Protein AF-A0A6A2YGX9-F1 (afdb_monomer_lite)

Structure (mmCIF, N/CA/C/O backbone):
data_AF-A0A6A2YGX9-F1
#
_entry.id   AF-A0A6A2YGX9-F1
#
loop_
_atom_site.group_PDB
_atom_site.id
_atom_site.type_symbol
_atom_site.label_atom_id
_atom_site.label_alt_id
_atom_site.label_comp_id
_atom_site.label_asym_id
_atom_site.label_entity_id
_atom_site.label_seq_id
_atom_site.pdbx_PDB_ins_code
_atom_site.Cartn_x
_atom_site.Cartn_y
_atom_site.Cartn_z
_atom_site.occupancy
_atom_site.B_iso_or_equiv
_atom_site.auth_seq_id
_atom_site.auth_comp_id
_atom_site.auth_asym_id
_atom_site.auth_atom_id
_atom_site.pdbx_PDB_model_num
ATOM 1 N N . MET A 1 1 ? -24.927 47.080 25.930 1.00 48.44 1 MET A N 1
ATOM 2 C CA . MET A 1 1 ? -24.438 45.726 25.596 1.00 48.44 1 MET A CA 1
ATOM 3 C C . MET A 1 1 ? -24.557 45.577 24.088 1.00 48.44 1 MET A C 1
ATOM 5 O O . MET A 1 1 ? -25.679 45.582 23.602 1.00 48.44 1 MET A O 1
ATOM 9 N N . GLN A 1 2 ? -23.454 45.588 23.332 1.00 58.25 2 GLN A N 1
ATOM 10 C CA . GLN A 1 2 ? -23.536 45.339 21.888 1.00 58.25 2 GLN A CA 1
ATOM 11 C C . GLN A 1 2 ? -23.831 43.855 21.646 1.00 58.25 2 GLN A C 1
ATOM 13 O O . GLN A 1 2 ? -23.128 42.990 22.164 1.00 58.25 2 GLN A O 1
ATOM 18 N N . SER A 1 3 ? -24.860 43.557 20.857 1.00 72.44 3 SER A N 1
ATOM 19 C CA . SER A 1 3 ? -25.115 42.209 20.354 1.00 72.44 3 SER A CA 1
ATOM 20 C C . SER A 1 3 ? -24.127 41.910 19.225 1.00 72.44 3 SER A C 1
ATOM 22 O O . SER A 1 3 ? -24.384 42.226 18.064 1.00 72.44 3 SER A O 1
ATOM 24 N N . GLN A 1 4 ? -22.962 41.360 19.564 1.00 78.25 4 GLN A N 1
ATOM 25 C CA . GLN A 1 4 ? -22.017 40.859 18.569 1.00 78.25 4 GLN A CA 1
ATOM 26 C C . GLN A 1 4 ? -22.405 39.429 18.175 1.00 78.25 4 GLN A C 1
ATOM 28 O O . GLN A 1 4 ? -22.707 38.611 19.043 1.00 78.25 4 GLN A O 1
ATOM 33 N N . CYS A 1 5 ? -22.394 39.123 16.873 1.00 76.19 5 CYS A N 1
ATOM 34 C CA . CYS A 1 5 ? -22.608 37.760 16.387 1.00 76.19 5 CYS A CA 1
ATOM 35 C C . CYS A 1 5 ? -21.464 36.851 16.875 1.00 76.19 5 CYS A C 1
ATOM 37 O O . CYS A 1 5 ? -20.299 37.156 16.576 1.00 76.19 5 CYS A O 1
ATOM 39 N N . PRO A 1 6 ? -21.760 35.750 17.594 1.00 83.06 6 PRO A N 1
ATOM 40 C CA . PRO A 1 6 ? -20.749 34.779 17.996 1.00 83.06 6 PRO A CA 1
ATOM 41 C C . PRO A 1 6 ? -19.993 34.222 16.786 1.00 83.06 6 PRO A C 1
ATOM 43 O O . PRO A 1 6 ? -20.529 34.175 15.675 1.00 83.06 6 PRO A O 1
ATOM 46 N N . LYS A 1 7 ? -18.739 33.813 16.999 1.00 82.69 7 LYS A N 1
ATOM 47 C CA . LYS A 1 7 ? -17.838 33.362 15.924 1.00 82.69 7 LYS A CA 1
ATOM 48 C C . LYS A 1 7 ? -18.347 32.091 15.249 1.00 82.69 7 LYS A C 1
ATOM 50 O O . LYS A 1 7 ? -18.161 31.923 14.053 1.00 82.69 7 LYS A O 1
ATOM 55 N N . GLU A 1 8 ? -19.029 31.239 16.004 1.00 84.44 8 GLU A N 1
ATOM 56 C CA . GLU A 1 8 ? -19.628 29.984 15.551 1.00 84.44 8 GLU A CA 1
ATOM 57 C C . GLU A 1 8 ? -20.734 30.205 14.509 1.00 84.44 8 GLU A C 1
ATOM 59 O O . GLU A 1 8 ? -20.992 29.326 13.692 1.00 84.44 8 GLU A O 1
ATOM 64 N N . PHE A 1 9 ? -21.365 31.385 14.520 1.00 79.88 9 PHE A N 1
ATOM 65 C CA . PHE A 1 9 ? -22.423 31.770 13.586 1.00 79.88 9 PHE A CA 1
ATOM 66 C C . PHE A 1 9 ? -21.940 32.728 12.495 1.00 79.88 9 PHE A C 1
ATOM 68 O O . PHE A 1 9 ? -22.761 33.206 11.719 1.00 79.88 9 PHE A O 1
ATOM 75 N N . GLN A 1 10 ? -20.641 33.041 12.421 1.00 82.44 10 GLN A N 1
ATOM 76 C CA . GLN A 1 10 ? -20.122 33.889 11.350 1.00 82.44 10 GLN A CA 1
ATOM 77 C C . GLN A 1 10 ? -20.088 33.088 10.039 1.00 82.44 10 GLN A C 1
ATOM 79 O O . GLN A 1 10 ? -19.335 32.117 9.940 1.00 82.44 10 GLN A O 1
ATOM 84 N N . PRO A 1 11 ? -20.893 33.459 9.025 1.00 78.75 11 PRO A N 1
ATOM 85 C CA . PRO A 1 11 ? -20.828 32.812 7.724 1.00 78.75 11 PRO A CA 1
ATOM 86 C C . PRO A 1 11 ? -19.488 33.123 7.047 1.00 78.75 11 PRO A C 1
ATOM 88 O O . PRO A 1 11 ? -18.907 34.189 7.251 1.00 78.75 11 PRO A O 1
ATOM 91 N N . ALA A 1 12 ? -19.016 32.207 6.197 1.00 82.00 12 ALA A N 1
ATOM 92 C CA . ALA A 1 12 ? -17.793 32.415 5.418 1.00 82.00 12 ALA A CA 1
ATOM 93 C C . ALA A 1 12 ? -17.887 33.646 4.492 1.00 82.00 12 ALA A C 1
ATOM 95 O O . ALA A 1 12 ? -16.881 34.306 4.243 1.00 82.00 12 ALA A O 1
ATOM 96 N N . ASP A 1 13 ? -19.096 33.969 4.015 1.00 82.94 13 ASP A N 1
ATOM 97 C CA . ASP A 1 13 ? -19.396 35.206 3.291 1.00 82.94 13 ASP A CA 1
ATOM 98 C C . ASP A 1 13 ? -20.140 36.201 4.209 1.00 82.94 13 ASP A C 1
ATOM 100 O O . ASP A 1 13 ? -21.278 35.918 4.606 1.00 82.94 13 ASP A O 1
ATOM 104 N N . PRO A 1 14 ? -19.562 37.385 4.504 1.00 78.31 14 PRO A N 1
ATOM 105 C CA . PRO A 1 14 ? -20.149 38.387 5.397 1.00 78.31 14 PRO A CA 1
ATOM 106 C C . PRO A 1 14 ? -21.455 39.014 4.884 1.00 78.31 14 PRO A C 1
ATOM 108 O O . PRO A 1 14 ? -22.125 39.719 5.637 1.00 78.31 14 PRO A O 1
ATOM 111 N N . ARG A 1 15 ? -21.833 38.798 3.616 1.00 79.88 15 ARG A N 1
ATOM 112 C CA . ARG A 1 15 ? -23.111 39.279 3.056 1.00 79.88 15 ARG A CA 1
ATOM 113 C C . ARG A 1 15 ? -24.287 38.346 3.335 1.00 79.88 15 ARG A C 1
ATOM 115 O O . ARG A 1 15 ? -25.436 38.725 3.098 1.00 79.88 15 ARG A O 1
ATOM 122 N N . THR A 1 16 ? -24.018 37.144 3.832 1.00 82.56 16 THR A N 1
ATOM 123 C CA . THR A 1 16 ? -25.052 36.152 4.126 1.00 82.56 16 THR A CA 1
ATOM 124 C C . THR A 1 16 ? -25.791 36.537 5.405 1.00 82.56 16 THR A C 1
ATOM 126 O O . THR A 1 16 ? -25.178 36.727 6.454 1.00 82.56 16 THR A O 1
ATOM 129 N N . LYS A 1 17 ? -27.121 36.650 5.333 1.00 81.75 17 LYS A N 1
ATOM 130 C CA . LYS A 1 17 ? -27.955 36.898 6.516 1.00 81.75 17 LYS A CA 1
ATOM 131 C C . LYS A 1 17 ? -28.116 35.602 7.311 1.00 81.75 17 LYS A C 1
ATOM 133 O O . LYS A 1 17 ? -28.489 34.582 6.740 1.00 81.75 17 LYS A O 1
ATOM 138 N N . VAL A 1 18 ? -27.865 35.662 8.617 1.00 84.19 18 VAL A N 1
ATOM 139 C CA . VAL A 1 18 ? -28.093 34.551 9.551 1.00 84.19 18 VAL A CA 1
ATOM 140 C C . VAL A 1 18 ? -29.388 34.817 10.307 1.00 84.19 18 VAL A C 1
ATOM 142 O O . VAL A 1 18 ? -29.517 35.839 10.979 1.00 84.19 18 VAL A O 1
ATOM 145 N N . GLU A 1 19 ? -30.351 33.912 10.180 1.00 85.00 19 GLU A N 1
ATOM 146 C CA . GLU A 1 19 ? -31.614 33.958 10.915 1.00 85.00 19 GLU A CA 1
ATOM 147 C C . GLU A 1 19 ? -31.533 33.027 12.129 1.00 85.00 19 GLU A C 1
ATOM 149 O O . GLU A 1 19 ? -31.101 31.881 12.011 1.00 85.00 19 GLU A O 1
ATOM 154 N N . LEU A 1 20 ? -31.919 33.527 13.305 1.00 83.12 20 LEU A N 1
ATOM 155 C CA . LEU A 1 20 ? -31.858 32.784 14.562 1.00 83.12 20 LEU A CA 1
ATOM 156 C C . LEU A 1 20 ? -33.263 32.623 15.133 1.00 83.12 20 LEU A C 1
ATOM 158 O O . LEU A 1 20 ? -33.948 33.609 15.401 1.00 83.12 20 LEU A O 1
ATOM 162 N N . HIS A 1 21 ? -33.673 31.382 15.374 1.00 86.94 21 HIS A N 1
ATOM 163 C CA . HIS A 1 21 ? -34.919 31.071 16.071 1.00 86.94 21 HIS A CA 1
ATOM 164 C C . HIS A 1 21 ? -34.582 30.612 17.486 1.00 86.94 21 HIS A C 1
ATOM 166 O O . HIS A 1 21 ? -34.031 29.532 17.692 1.00 86.94 21 HIS A O 1
ATOM 172 N N . LEU A 1 22 ? -34.878 31.460 18.470 1.00 84.75 22 LEU A N 1
ATOM 173 C CA . LEU A 1 22 ? -34.640 31.159 19.879 1.00 84.75 22 LEU A CA 1
ATOM 174 C C . LEU A 1 22 ? -35.880 30.486 20.461 1.00 84.75 22 LEU A C 1
ATOM 176 O O . LEU A 1 22 ? -36.962 31.067 20.486 1.00 84.75 22 LEU A O 1
ATOM 180 N N . LEU A 1 23 ? -35.705 29.266 20.953 1.00 88.81 23 LEU A N 1
ATOM 181 C CA . LEU A 1 23 ? -36.755 28.497 21.609 1.00 88.81 23 LEU A CA 1
ATOM 182 C C . LEU A 1 23 ? -36.345 28.272 23.062 1.00 88.81 23 LEU A C 1
ATOM 184 O O . LEU A 1 23 ? -35.252 27.774 23.333 1.00 88.81 23 LEU A O 1
ATOM 188 N N . ARG A 1 24 ? -37.218 28.638 24.004 1.00 86.69 24 ARG A N 1
ATOM 189 C CA . ARG A 1 24 ? -37.030 28.306 25.419 1.00 86.69 24 ARG A CA 1
ATOM 190 C C . ARG A 1 24 ? -37.388 26.834 25.624 1.00 86.69 24 ARG A C 1
ATOM 192 O O . ARG A 1 24 ? -38.443 26.397 25.176 1.00 86.69 24 ARG A O 1
ATOM 199 N N . ARG A 1 25 ? -36.521 26.090 26.308 1.00 86.12 25 ARG A N 1
ATOM 200 C CA . ARG A 1 25 ? -36.811 24.747 26.821 1.00 86.12 25 ARG A CA 1
ATOM 201 C C . ARG A 1 25 ? -36.741 24.788 28.343 1.00 86.12 25 ARG A C 1
ATOM 203 O O . ARG A 1 25 ? -35.804 25.376 28.875 1.00 86.12 25 ARG A O 1
ATOM 210 N N . ASP A 1 26 ? -37.714 24.166 29.003 1.00 88.25 26 ASP A N 1
ATOM 211 C CA . ASP A 1 26 ? -37.797 24.084 30.472 1.00 88.25 26 ASP A CA 1
ATOM 212 C C . ASP A 1 26 ? -37.149 22.799 31.032 1.00 88.25 26 ASP A C 1
ATOM 214 O O . ASP A 1 26 ? -37.164 22.543 32.233 1.00 88.25 26 ASP A O 1
ATOM 218 N N . GLU A 1 27 ? -36.566 21.977 30.159 1.00 88.94 27 GLU A N 1
ATOM 219 C CA . GLU A 1 27 ? -35.842 20.756 30.512 1.00 88.94 27 GLU A CA 1
ATOM 220 C C . GLU A 1 27 ? -34.393 21.064 30.917 1.00 88.94 27 GLU A C 1
ATOM 222 O O . GLU A 1 27 ? -33.760 21.984 30.392 1.00 88.94 27 GLU A O 1
ATOM 227 N N . ASN A 1 28 ? -33.829 20.245 31.810 1.00 87.00 28 ASN A N 1
ATOM 228 C CA . ASN A 1 28 ? -32.409 20.330 32.143 1.00 87.00 28 ASN A CA 1
ATOM 229 C C . ASN A 1 28 ? -31.556 19.988 30.9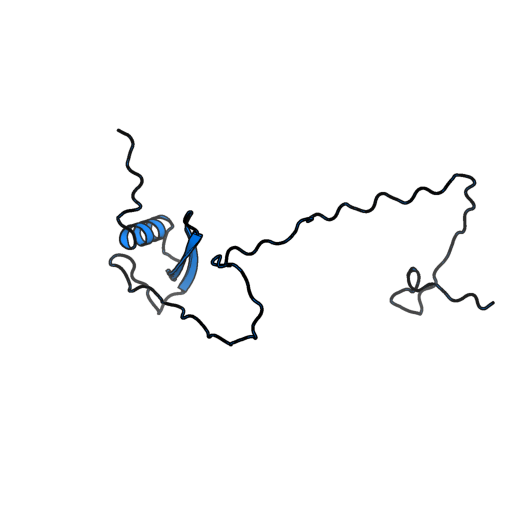13 1.00 87.00 28 ASN A C 1
ATOM 231 O O . ASN A 1 28 ? -31.720 18.932 30.303 1.00 87.00 28 ASN A O 1
ATOM 235 N N . TYR A 1 29 ? -30.629 20.878 30.557 1.00 84.25 29 TYR A N 1
ATOM 236 C CA . TYR A 1 29 ? -29.702 20.648 29.454 1.00 84.25 29 TYR A CA 1
ATOM 237 C C . TYR A 1 29 ? -28.711 19.529 29.804 1.00 84.25 29 TYR A C 1
ATOM 239 O O . TYR A 1 29 ? -27.975 19.631 30.786 1.00 84.25 29 TYR A O 1
ATOM 247 N N . PHE A 1 30 ? -28.654 18.493 28.967 1.00 84.31 30 PHE A N 1
ATOM 248 C CA . PHE A 1 30 ? -27.633 17.449 29.026 1.00 84.31 30 PHE A CA 1
ATOM 249 C C . PHE A 1 30 ? -26.662 17.633 27.860 1.00 84.31 30 PHE A C 1
ATOM 251 O O . PHE A 1 30 ? -27.081 17.694 26.704 1.00 84.31 30 PHE A O 1
ATOM 258 N N . GLU A 1 31 ? -25.364 17.736 28.161 1.00 84.00 31 GLU A N 1
ATOM 259 C CA . GLU A 1 31 ? -24.337 17.874 27.129 1.00 84.00 31 GLU A CA 1
ATOM 260 C C . GLU A 1 31 ? -24.366 16.639 26.206 1.00 84.00 31 GLU A C 1
ATOM 262 O O . GLU A 1 31 ? -24.325 15.508 26.706 1.00 84.00 31 GLU A O 1
ATOM 267 N N . PRO A 1 32 ? -24.448 16.819 24.873 1.00 83.75 32 PRO A N 1
ATOM 268 C CA . PRO A 1 32 ? -24.348 15.708 23.938 1.00 83.75 32 PRO A CA 1
ATOM 269 C C . PRO A 1 32 ? -23.071 14.905 24.193 1.00 83.75 32 PRO A C 1
ATOM 271 O O . PRO A 1 32 ? -22.007 15.480 24.435 1.00 83.75 32 PRO A O 1
ATOM 274 N N . ASN A 1 33 ? -23.162 13.574 24.124 1.00 81.00 33 ASN A N 1
ATOM 275 C CA . ASN A 1 33 ? -22.002 12.709 24.324 1.00 81.00 33 ASN A CA 1
ATOM 276 C C . ASN A 1 33 ? -20.938 13.044 23.266 1.00 81.00 33 ASN A C 1
ATOM 278 O O . ASN A 1 33 ? -21.163 12.855 22.067 1.00 81.00 33 ASN A O 1
ATOM 282 N N . LYS A 1 34 ? -19.802 13.599 23.704 1.00 81.00 34 LYS A N 1
ATOM 283 C CA . LYS A 1 34 ? -18.681 13.914 22.815 1.00 81.00 34 LYS A CA 1
ATOM 284 C C . LYS A 1 34 ? -18.210 12.611 22.170 1.00 81.00 34 LYS A C 1
ATOM 286 O O . LYS A 1 34 ? -18.022 11.638 22.900 1.00 81.00 34 LYS A O 1
ATOM 291 N N . PRO A 1 35 ? -17.988 12.572 20.843 1.00 80.94 35 PRO A N 1
ATOM 292 C CA . PRO A 1 35 ? -17.468 11.370 20.211 1.00 80.94 35 PRO A CA 1
ATOM 293 C C . PRO A 1 35 ? -16.185 10.957 20.933 1.00 80.94 35 PRO A C 1
ATOM 295 O O . PRO A 1 35 ? -15.276 11.771 21.117 1.00 80.94 35 PRO A O 1
ATOM 298 N N . GLN A 1 36 ? -16.141 9.706 21.395 1.00 76.62 36 GLN A N 1
ATOM 299 C CA . GLN A 1 36 ? -14.942 9.158 22.016 1.00 76.62 36 GLN A CA 1
ATOM 300 C C . GLN A 1 36 ? -13.790 9.298 21.015 1.00 76.62 36 GLN A C 1
ATOM 302 O O . GLN A 1 36 ? -13.961 8.971 19.839 1.00 76.62 36 GLN A O 1
ATOM 307 N N . SER A 1 37 ? -12.628 9.801 21.452 1.00 78.81 37 SER A N 1
ATOM 308 C CA . SER A 1 37 ? -11.456 9.844 20.570 1.00 78.81 37 SER A CA 1
ATOM 309 C C . SER A 1 37 ? -11.203 8.436 20.031 1.00 78.81 37 SER A C 1
ATOM 311 O O . SER A 1 37 ? -11.134 7.472 20.793 1.00 78.81 37 SER A O 1
ATOM 313 N N . ALA A 1 38 ? -11.070 8.300 18.712 1.00 80.56 38 ALA A N 1
ATOM 314 C CA . ALA A 1 38 ? -10.822 6.999 18.091 1.00 80.56 38 ALA A CA 1
ATOM 315 C C . ALA A 1 38 ? -9.511 6.366 18.590 1.00 80.56 38 ALA A C 1
ATOM 317 O O . ALA A 1 38 ? -9.359 5.147 18.587 1.00 80.56 38 ALA A O 1
ATOM 318 N N . PHE A 1 39 ? -8.578 7.197 19.062 1.00 77.38 39 PHE A N 1
ATOM 319 C CA . PHE A 1 39 ? -7.299 6.766 19.597 1.00 77.38 39 PHE A CA 1
ATOM 320 C C . PHE A 1 39 ? -7.073 7.413 20.963 1.00 77.38 39 PHE A C 1
ATOM 322 O O . PHE A 1 39 ? -6.985 8.636 21.089 1.00 77.38 39 PHE A O 1
ATOM 329 N N . HIS A 1 40 ? -6.974 6.567 21.984 1.00 79.88 40 HIS A N 1
ATOM 330 C CA . HIS A 1 40 ? -6.501 6.921 23.314 1.00 79.88 40 HIS A CA 1
ATOM 331 C C . HIS A 1 40 ? -5.375 5.953 23.669 1.00 79.88 40 HIS A C 1
ATOM 333 O O . HIS A 1 40 ? -5.481 4.752 23.429 1.00 79.88 40 HIS A O 1
ATOM 339 N N . GLY A 1 41 ? -4.291 6.467 24.231 1.00 83.31 41 GLY A N 1
ATOM 340 C CA . GLY A 1 41 ? -3.151 5.653 24.620 1.00 83.31 41 GLY A CA 1
ATOM 341 C C . GLY A 1 41 ? -1.878 6.477 24.673 1.00 83.31 41 GLY A C 1
ATOM 342 O O . GLY A 1 41 ? -1.749 7.504 24.010 1.00 83.31 41 GLY A O 1
ATOM 343 N N . ILE A 1 42 ? -0.928 6.021 25.479 1.00 80.94 42 ILE A N 1
ATOM 344 C CA . ILE A 1 42 ? 0.414 6.592 25.514 1.00 80.94 42 ILE A CA 1
ATOM 345 C C . ILE A 1 42 ? 1.206 5.910 24.398 1.00 80.94 42 ILE A C 1
ATOM 347 O O . ILE A 1 42 ? 1.363 4.688 24.410 1.00 80.94 42 ILE A O 1
ATOM 351 N N . GLY A 1 43 ? 1.691 6.683 23.425 1.00 79.56 43 GLY A N 1
ATOM 352 C CA . GLY A 1 43 ? 2.567 6.162 22.378 1.00 79.56 43 GLY A CA 1
ATOM 353 C C . GLY A 1 43 ? 3.846 5.590 22.993 1.00 79.56 43 GLY A C 1
ATOM 354 O O . GLY A 1 43 ? 4.587 6.303 23.664 1.00 79.56 43 GLY A O 1
ATOM 355 N N . ARG A 1 44 ? 4.106 4.296 22.786 1.00 80.50 44 ARG A N 1
ATOM 356 C CA . ARG A 1 44 ? 5.365 3.642 23.165 1.00 80.50 44 ARG A CA 1
ATOM 357 C C . ARG A 1 44 ? 6.164 3.389 21.895 1.00 80.50 44 ARG A C 1
ATOM 359 O O . ARG A 1 44 ? 5.753 2.592 21.057 1.00 80.50 44 ARG A O 1
ATOM 366 N N . THR A 1 45 ? 7.294 4.066 21.744 1.00 79.19 45 THR A N 1
ATOM 367 C CA . THR A 1 45 ? 8.180 3.864 20.594 1.00 79.19 45 THR A CA 1
ATOM 368 C C . THR A 1 45 ? 9.031 2.614 20.816 1.00 79.19 45 THR A C 1
ATOM 370 O O . THR A 1 45 ? 9.743 2.511 21.815 1.00 79.19 45 THR A O 1
ATOM 373 N N . LEU A 1 46 ? 8.989 1.662 19.884 1.00 69.38 46 LEU A N 1
ATOM 374 C CA . LEU A 1 46 ? 9.898 0.514 19.860 1.00 69.38 46 LEU A CA 1
ATOM 375 C C . LEU A 1 46 ? 11.253 0.977 19.308 1.00 69.38 46 LEU A C 1
ATOM 377 O O . LEU A 1 46 ? 11.486 0.967 18.105 1.00 69.38 46 LEU A O 1
ATOM 381 N N . GLY A 1 47 ? 12.111 1.471 20.198 1.00 63.44 47 GLY A N 1
ATOM 382 C CA . GLY A 1 47 ? 13.451 1.953 19.842 1.00 63.44 47 GLY A CA 1
ATOM 383 C C . GLY A 1 47 ? 14.323 2.408 21.015 1.00 63.44 47 GLY A C 1
ATOM 384 O O . GLY A 1 47 ? 15.448 2.843 20.795 1.00 63.44 47 GLY A O 1
ATOM 385 N N . SER A 1 48 ? 13.846 2.316 22.261 1.00 57.12 48 SER A N 1
ATOM 386 C CA . SER A 1 48 ? 14.686 2.578 23.431 1.00 57.12 48 SER A CA 1
ATOM 387 C C . SER A 1 48 ? 15.370 1.281 23.850 1.00 57.12 48 SER A C 1
ATOM 389 O O . SER A 1 48 ? 14.770 0.417 24.487 1.00 57.12 48 SER A O 1
ATOM 391 N N . ASN A 1 49 ? 16.631 1.138 23.445 1.00 57.53 49 ASN A N 1
ATOM 392 C CA . ASN A 1 49 ? 17.540 0.185 24.060 1.00 57.53 49 ASN A CA 1
ATOM 393 C C . ASN A 1 49 ? 17.671 0.588 25.539 1.00 57.53 49 ASN A C 1
ATOM 395 O O . ASN A 1 49 ? 18.107 1.694 25.855 1.00 57.53 49 ASN A O 1
ATOM 399 N N . ASN A 1 50 ? 17.174 -0.261 26.430 1.00 61.69 50 ASN A N 1
ATOM 400 C CA . ASN A 1 50 ? 16.979 0.053 27.836 1.00 61.69 50 ASN A CA 1
ATOM 401 C C . ASN A 1 50 ? 18.331 0.114 28.567 1.00 61.69 50 ASN A C 1
ATOM 403 O O . ASN A 1 50 ? 18.959 -0.920 28.781 1.00 61.69 50 ASN A O 1
ATOM 407 N N . SER A 1 51 ? 18.753 1.293 29.018 1.00 47.38 51 SER A N 1
ATOM 408 C CA . SER A 1 51 ? 19.701 1.401 30.129 1.00 47.38 51 SER A CA 1
ATOM 409 C C . SER A 1 51 ? 19.275 2.528 31.056 1.00 47.38 51 SER A C 1
ATOM 411 O O . SER A 1 51 ? 19.112 3.679 30.658 1.00 47.38 51 SER A O 1
ATOM 413 N N . SER A 1 52 ? 19.054 2.135 32.300 1.00 50.06 52 SER A N 1
ATOM 414 C CA . SER A 1 52 ? 18.723 2.944 33.460 1.00 50.06 52 SER A CA 1
ATOM 415 C C . SER A 1 52 ? 19.570 4.211 33.622 1.00 50.06 52 SER A C 1
ATOM 417 O O . SER A 1 52 ? 20.778 4.192 33.411 1.00 50.06 52 SER A O 1
ATOM 419 N N . SER A 1 53 ? 18.901 5.250 34.137 1.00 48.19 53 SER A N 1
ATOM 420 C CA . SER A 1 53 ? 19.425 6.375 34.931 1.00 48.19 53 SER A CA 1
ATOM 421 C C . SER A 1 53 ? 20.580 7.203 34.352 1.00 48.19 53 SER A C 1
ATOM 423 O O . SER A 1 53 ? 21.742 6.836 34.481 1.00 48.19 53 SER A O 1
ATOM 425 N N . THR A 1 54 ? 20.254 8.395 33.844 1.00 40.75 54 THR A N 1
ATOM 426 C CA . THR A 1 54 ? 20.766 9.733 34.250 1.00 40.75 54 THR A CA 1
ATOM 427 C C . THR A 1 54 ? 20.524 10.747 33.116 1.00 40.75 54 THR A C 1
ATOM 429 O O . THR A 1 54 ? 20.556 10.369 31.946 1.00 40.75 54 THR A O 1
ATOM 432 N N . PRO A 1 55 ? 20.239 12.030 33.412 1.00 48.78 55 PRO A N 1
ATOM 433 C CA . PRO A 1 55 ? 20.007 13.031 32.380 1.00 48.78 55 PRO A CA 1
ATOM 434 C C . PRO A 1 55 ? 21.337 13.652 31.938 1.00 48.78 55 PRO A C 1
ATOM 436 O O . PRO A 1 55 ? 21.985 14.352 32.714 1.00 48.78 55 PRO A O 1
ATOM 439 N N . SER A 1 56 ? 21.729 13.471 30.678 1.00 40.06 56 SER A N 1
ATOM 440 C CA . SER A 1 56 ? 22.733 14.337 30.052 1.00 40.06 56 SER A CA 1
ATOM 441 C C . SER A 1 56 ? 22.506 14.490 28.539 1.00 40.06 56 SER A C 1
ATOM 443 O O . SER A 1 56 ? 22.526 13.531 27.783 1.00 40.06 56 SER A O 1
ATOM 445 N N . LYS A 1 57 ? 22.216 15.751 28.175 1.00 39.50 57 LYS A N 1
ATOM 446 C CA . LYS A 1 57 ? 22.483 16.547 26.952 1.00 39.50 57 LYS A CA 1
ATOM 447 C C . LYS A 1 57 ? 22.480 15.871 25.550 1.00 39.50 57 LYS A C 1
ATOM 449 O O . LYS A 1 57 ? 23.070 14.815 25.371 1.00 39.50 57 LYS A O 1
ATOM 454 N N . PRO A 1 58 ? 21.903 16.518 24.506 1.00 46.50 58 PRO A N 1
ATOM 455 C CA . PRO A 1 58 ? 21.707 15.885 23.206 1.00 46.50 58 PRO A CA 1
ATOM 456 C C . PRO A 1 58 ? 22.997 15.866 22.380 1.00 46.50 58 PRO A C 1
ATOM 458 O O . PRO A 1 58 ? 23.668 16.890 22.244 1.00 46.50 58 PRO A O 1
ATOM 461 N N . THR A 1 59 ? 23.278 14.718 21.763 1.00 34.06 59 THR A N 1
ATOM 462 C CA . THR A 1 59 ? 24.283 14.573 20.706 1.00 34.06 59 THR A CA 1
ATOM 463 C C . THR A 1 59 ? 23.614 13.992 19.467 1.00 34.06 59 THR A C 1
ATOM 465 O O . THR A 1 59 ? 22.892 13.000 19.513 1.00 34.06 59 THR A O 1
ATOM 468 N N . VAL A 1 60 ? 23.849 14.688 18.365 1.00 51.66 60 VAL A N 1
ATOM 469 C CA . VAL A 1 60 ? 23.348 14.477 17.011 1.00 51.66 60 VAL A CA 1
ATOM 470 C C . VAL A 1 60 ? 24.005 13.233 16.406 1.00 51.66 60 VAL A C 1
ATOM 472 O O . VAL A 1 60 ? 25.227 13.182 16.367 1.00 51.66 60 VAL A O 1
ATOM 475 N N . PHE A 1 61 ? 23.234 12.270 15.895 1.00 38.78 61 PHE A N 1
ATOM 476 C CA . PHE A 1 61 ? 23.717 11.222 14.978 1.00 38.78 61 PHE A CA 1
ATOM 477 C C . PHE A 1 61 ? 22.581 10.909 13.990 1.00 38.78 61 PHE A C 1
ATOM 479 O O . PHE A 1 61 ? 21.509 10.471 14.391 1.00 38.78 61 PHE A O 1
ATOM 486 N N . ALA A 1 62 ? 22.648 11.428 12.764 1.00 42.41 62 ALA A N 1
ATOM 487 C CA . ALA A 1 62 ? 23.409 10.918 11.616 1.00 42.41 62 ALA A CA 1
ATOM 488 C C . ALA A 1 62 ? 22.608 9.863 10.837 1.00 42.41 62 ALA A C 1
ATOM 490 O O . ALA A 1 62 ? 22.305 8.781 11.332 1.00 42.41 62 ALA A O 1
ATOM 491 N N . SER A 1 63 ? 22.264 10.235 9.603 1.00 50.44 63 SER A N 1
ATOM 492 C CA . SER A 1 63 ? 21.558 9.447 8.598 1.00 50.44 63 SER A CA 1
ATOM 493 C C . SER A 1 63 ? 22.164 8.055 8.412 1.00 50.44 63 SER A C 1
ATOM 495 O O . SER A 1 63 ? 23.296 7.920 7.952 1.00 50.44 63 SER A O 1
ATOM 497 N N . SER A 1 64 ? 21.384 7.013 8.683 1.00 44.03 64 SER A N 1
ATOM 498 C CA . SER A 1 64 ? 21.724 5.627 8.365 1.00 44.03 64 SER A CA 1
ATOM 499 C C . SER A 1 64 ? 21.087 5.204 7.036 1.00 44.03 64 SER A C 1
ATOM 501 O O . SER A 1 64 ? 19.956 4.742 6.960 1.00 44.03 64 SER A O 1
ATOM 503 N N . ILE A 1 65 ? 21.853 5.461 5.973 1.00 44.88 65 ILE A N 1
ATOM 504 C CA . ILE A 1 65 ? 22.203 4.547 4.873 1.00 44.88 65 ILE A CA 1
ATOM 505 C C . ILE A 1 65 ? 21.090 3.581 4.412 1.00 44.88 65 ILE A C 1
ATOM 507 O O . ILE A 1 65 ? 20.830 2.542 5.014 1.00 44.88 65 ILE A O 1
ATOM 511 N N . ILE A 1 66 ? 20.527 3.882 3.238 1.00 47.75 66 ILE A N 1
ATOM 512 C CA . ILE A 1 66 ? 19.804 2.934 2.383 1.00 47.75 66 ILE A CA 1
ATOM 513 C C . ILE A 1 66 ? 20.839 1.935 1.840 1.00 47.75 66 ILE A C 1
ATOM 515 O O . ILE A 1 66 ? 21.490 2.196 0.831 1.00 47.75 66 ILE A O 1
ATOM 519 N N . THR A 1 67 ? 21.044 0.806 2.520 1.00 44.69 67 THR A N 1
ATOM 520 C CA . THR A 1 67 ? 21.838 -0.301 1.968 1.00 44.69 67 THR A CA 1
ATOM 521 C C . THR A 1 67 ? 20.941 -1.137 1.064 1.00 44.69 67 THR A C 1
ATOM 523 O O . THR A 1 67 ? 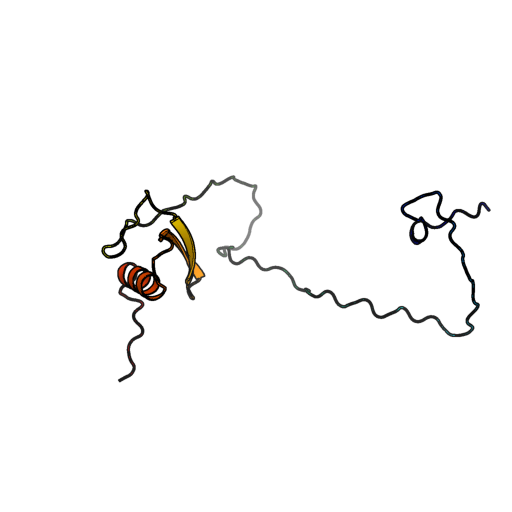20.187 -1.993 1.525 1.00 44.69 67 THR A O 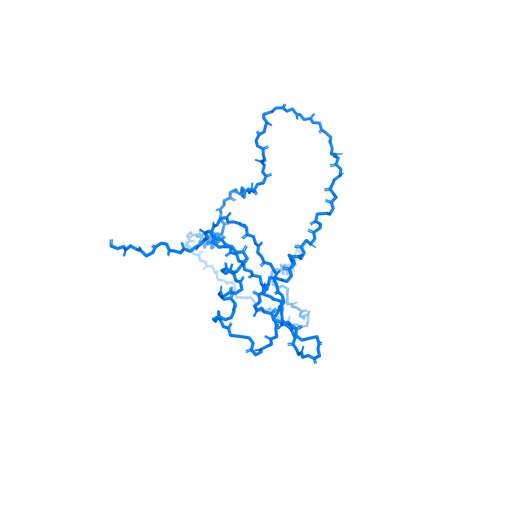1
ATOM 526 N N . THR A 1 68 ? 21.011 -0.872 -0.238 1.00 47.47 68 THR A N 1
ATOM 527 C CA . THR A 1 68 ? 20.470 -1.752 -1.277 1.00 47.47 68 THR A CA 1
ATOM 528 C C . THR A 1 68 ? 21.232 -3.085 -1.225 1.00 47.47 68 THR A C 1
ATOM 530 O O . THR A 1 68 ? 22.454 -3.067 -1.394 1.00 47.47 68 THR A O 1
ATOM 533 N N . PRO A 1 69 ? 20.580 -4.233 -0.963 1.00 52.91 69 PRO A N 1
ATOM 534 C CA . PRO A 1 69 ? 21.261 -5.523 -0.993 1.00 52.91 69 PRO A CA 1
ATOM 535 C C . PRO A 1 69 ? 21.757 -5.837 -2.418 1.00 52.91 69 PRO A C 1
ATOM 537 O O . PRO A 1 69 ? 21.133 -5.402 -3.392 1.00 52.91 69 PRO A O 1
ATOM 540 N N . PRO A 1 70 ? 22.874 -6.574 -2.563 1.00 50.72 70 PRO A N 1
ATOM 541 C CA . PRO A 1 70 ? 23.394 -6.966 -3.869 1.00 50.72 70 PRO A CA 1
ATOM 542 C C . PRO A 1 70 ? 22.347 -7.792 -4.637 1.00 50.72 70 PRO A C 1
ATOM 544 O O . PRO A 1 70 ? 21.584 -8.538 -4.009 1.00 50.72 70 PRO A O 1
ATOM 547 N N . PRO A 1 71 ? 22.287 -7.680 -5.980 1.00 50.47 71 PRO A N 1
ATOM 548 C CA . PRO A 1 71 ? 21.330 -8.428 -6.784 1.00 50.47 71 PRO A CA 1
ATOM 549 C C . PRO A 1 71 ? 21.615 -9.926 -6.640 1.00 50.47 71 PRO A C 1
ATOM 551 O O . PRO A 1 71 ? 22.563 -10.459 -7.213 1.00 50.47 71 PRO A O 1
ATOM 554 N N . SER A 1 72 ? 20.808 -10.613 -5.835 1.00 50.97 72 SER A N 1
ATOM 555 C CA . SER A 1 72 ? 20.822 -12.072 -5.762 1.00 50.97 72 SER A CA 1
ATOM 556 C C . SER A 1 72 ? 20.389 -12.651 -7.100 1.00 50.97 72 SER A C 1
ATOM 558 O O . SER A 1 72 ? 19.395 -12.210 -7.684 1.00 50.97 72 SER A O 1
ATOM 560 N N . MET A 1 73 ? 21.119 -13.675 -7.535 1.00 56.78 73 MET A N 1
ATOM 561 C CA . MET A 1 73 ? 20.804 -14.524 -8.679 1.00 56.78 73 MET A CA 1
ATOM 562 C C . MET A 1 73 ? 19.304 -14.839 -8.758 1.00 56.78 73 MET A C 1
ATOM 564 O O . MET A 1 73 ? 18.750 -15.466 -7.858 1.00 56.78 73 MET A O 1
ATOM 568 N N . GLY A 1 74 ? 18.661 -14.415 -9.846 1.00 62.22 74 GLY A N 1
ATOM 569 C CA . GLY A 1 74 ? 17.310 -14.852 -10.209 1.00 62.22 74 GLY A CA 1
ATOM 570 C C . GLY A 1 74 ? 16.389 -13.748 -10.715 1.00 62.22 74 GLY A C 1
ATOM 571 O O . GLY A 1 74 ? 15.501 -14.038 -11.510 1.00 62.22 74 GLY A O 1
ATOM 572 N N . LEU A 1 75 ? 16.613 -12.492 -10.321 1.00 73.69 75 LEU A N 1
ATOM 573 C CA . LEU A 1 75 ? 15.760 -11.375 -10.728 1.00 73.69 75 LEU A CA 1
ATOM 574 C C . LEU A 1 75 ? 16.577 -10.288 -11.433 1.00 73.69 75 LEU A C 1
ATOM 576 O O . LEU A 1 75 ? 17.254 -9.484 -10.794 1.00 73.69 75 LEU A O 1
ATOM 580 N N . VAL A 1 76 ? 16.510 -10.271 -12.764 1.00 84.88 76 VAL A N 1
ATOM 581 C CA . VAL A 1 76 ? 17.117 -9.218 -13.585 1.00 84.88 76 VAL A CA 1
ATOM 582 C C . VAL A 1 76 ? 16.136 -8.057 -13.685 1.00 84.88 76 VAL A C 1
ATOM 584 O O . VAL A 1 76 ? 14.964 -8.241 -14.013 1.00 84.88 76 VAL A O 1
ATOM 587 N N . VAL A 1 77 ? 16.621 -6.857 -13.377 1.00 89.06 77 VAL A N 1
ATOM 588 C CA . VAL A 1 77 ? 15.860 -5.619 -13.532 1.00 89.06 77 VAL A CA 1
ATOM 589 C C . VAL A 1 77 ? 16.410 -4.883 -14.740 1.00 89.06 77 VAL A C 1
ATOM 591 O O . VAL A 1 77 ? 17.574 -4.488 -14.747 1.00 89.06 77 VAL A O 1
ATOM 594 N N . ASP A 1 78 ? 15.567 -4.690 -15.745 1.00 90.31 78 ASP A N 1
ATOM 595 C CA . ASP A 1 78 ? 15.898 -3.897 -16.922 1.00 90.31 78 ASP A CA 1
ATOM 596 C C . ASP A 1 78 ? 15.611 -2.417 -16.638 1.00 90.31 78 ASP A C 1
ATOM 598 O O . ASP A 1 78 ? 14.488 -2.043 -16.284 1.00 90.31 78 ASP A O 1
ATOM 602 N N . SER A 1 79 ? 16.632 -1.568 -16.764 1.00 88.31 79 SER A N 1
ATOM 603 C CA . SER A 1 79 ? 16.520 -0.122 -16.559 1.00 88.31 79 SER A CA 1
ATOM 604 C C . SER A 1 79 ? 15.827 0.605 -17.712 1.00 88.31 79 SER A C 1
ATOM 606 O O . SER A 1 79 ? 15.416 1.749 -17.530 1.00 88.31 79 SER A O 1
ATOM 608 N N . THR A 1 80 ? 15.680 -0.037 -18.872 1.00 94.06 80 THR A N 1
ATOM 609 C CA . THR A 1 80 ? 14.992 0.524 -20.043 1.00 94.06 80 THR A CA 1
ATOM 610 C C . THR A 1 80 ? 13.471 0.399 -19.949 1.00 94.06 80 THR A C 1
ATOM 612 O O . THR A 1 80 ? 12.742 1.108 -20.642 1.00 94.06 80 THR A O 1
ATOM 615 N N . LEU A 1 81 ? 12.979 -0.466 -19.058 1.00 94.06 81 LEU A N 1
ATOM 616 C CA . LEU A 1 81 ? 11.560 -0.705 -18.832 1.00 94.06 81 LEU A CA 1
ATOM 617 C C . LEU A 1 81 ? 11.060 0.000 -17.559 1.00 94.06 81 LEU A C 1
ATOM 619 O O . LEU A 1 81 ? 11.824 0.211 -16.608 1.00 94.06 81 LEU A O 1
ATOM 623 N N . PRO A 1 82 ? 9.750 0.309 -17.476 1.00 96.06 82 PRO A N 1
ATOM 624 C CA . PRO A 1 82 ? 9.149 0.842 -16.262 1.00 96.06 82 PRO A CA 1
ATOM 625 C C . PRO A 1 82 ? 9.457 -0.029 -15.043 1.00 96.06 82 PRO A C 1
ATOM 627 O O . PRO A 1 82 ? 9.344 -1.260 -15.072 1.00 96.06 82 PRO A O 1
ATOM 630 N N . THR A 1 83 ? 9.864 0.636 -13.967 1.00 95.69 83 THR A N 1
ATOM 631 C CA . THR A 1 83 ? 10.294 0.017 -12.714 1.00 95.69 83 THR A CA 1
ATOM 632 C C . THR A 1 83 ? 9.485 0.574 -11.549 1.00 95.69 83 THR A C 1
ATOM 634 O O . THR A 1 83 ? 9.144 1.754 -11.515 1.00 95.69 83 THR A O 1
ATOM 637 N N . THR A 1 84 ? 9.186 -0.276 -10.576 1.00 94.69 84 THR A N 1
ATOM 638 C CA . THR A 1 84 ? 8.536 0.062 -9.307 1.00 94.69 84 THR A CA 1
ATOM 639 C C . THR A 1 84 ? 9.404 -0.403 -8.143 1.00 94.69 84 THR A C 1
ATOM 641 O O . THR A 1 84 ? 10.156 -1.369 -8.270 1.00 94.69 84 THR A O 1
ATOM 644 N N . SER A 1 85 ? 9.313 0.281 -7.007 1.00 94.94 85 SER A N 1
ATOM 645 C CA . SER A 1 85 ? 9.967 -0.127 -5.763 1.00 94.94 85 SER A CA 1
ATOM 646 C C . SER A 1 85 ? 8.939 -0.783 -4.852 1.00 94.94 85 SER A C 1
ATOM 648 O O . SER A 1 85 ? 7.907 -0.187 -4.555 1.00 94.94 85 SER A O 1
ATOM 650 N N . ILE A 1 86 ? 9.233 -1.991 -4.380 1.00 94.06 86 ILE A N 1
ATOM 651 C CA . ILE A 1 86 ? 8.366 -2.730 -3.463 1.00 94.06 86 ILE A CA 1
ATOM 652 C C . ILE A 1 86 ? 9.043 -2.789 -2.097 1.00 94.06 86 ILE A C 1
ATOM 654 O O . ILE A 1 86 ? 10.197 -3.203 -1.972 1.00 94.06 86 ILE A O 1
ATOM 658 N N . GLN A 1 87 ? 8.299 -2.376 -1.074 1.00 94.88 87 GLN A N 1
ATOM 659 C CA . GLN A 1 87 ? 8.688 -2.464 0.326 1.00 94.88 87 GLN A CA 1
ATOM 660 C C . GLN A 1 87 ? 8.018 -3.684 0.970 1.00 94.88 87 GLN A C 1
ATOM 662 O O . GLN A 1 87 ? 6.795 -3.764 1.057 1.00 94.88 87 GLN A O 1
ATOM 667 N N . ILE A 1 88 ? 8.829 -4.619 1.451 1.00 91.62 88 ILE A N 1
ATOM 668 C CA . ILE A 1 88 ? 8.411 -5.882 2.059 1.00 91.62 88 ILE A CA 1
ATOM 669 C C . ILE A 1 88 ? 8.698 -5.804 3.561 1.00 91.62 88 ILE A C 1
ATOM 671 O O . ILE A 1 88 ? 9.835 -5.571 3.975 1.00 91.62 88 ILE A O 1
ATOM 675 N N . ARG A 1 89 ? 7.659 -5.979 4.382 1.00 92.19 89 ARG A N 1
ATOM 676 C CA . ARG A 1 89 ? 7.760 -6.081 5.846 1.00 92.19 89 ARG A CA 1
ATOM 677 C C . ARG A 1 89 ? 7.726 -7.547 6.248 1.00 92.19 89 ARG A C 1
ATOM 679 O O . ARG A 1 89 ? 6.779 -8.247 5.904 1.00 92.19 89 ARG A O 1
ATOM 686 N N . PHE A 1 90 ? 8.742 -7.988 6.978 1.00 89.19 90 PHE A N 1
ATOM 687 C CA . PHE A 1 90 ? 8.779 -9.330 7.552 1.00 89.19 90 PHE A CA 1
ATOM 688 C C . PHE A 1 90 ? 8.166 -9.339 8.956 1.00 89.19 90 PHE A C 1
ATOM 690 O O . PHE A 1 90 ? 8.130 -8.311 9.633 1.00 89.19 90 PHE A O 1
ATOM 697 N N . THR A 1 91 ? 7.723 -10.514 9.405 1.00 87.12 91 THR A N 1
ATOM 698 C CA . THR A 1 91 ? 7.180 -10.742 10.758 1.00 87.12 91 THR A CA 1
ATOM 699 C C . THR A 1 91 ? 8.186 -10.416 11.858 1.00 87.12 91 THR A C 1
ATOM 701 O O . THR A 1 91 ? 7.803 -9.918 12.908 1.00 87.12 91 THR A O 1
ATOM 704 N N . GLU A 1 92 ? 9.477 -10.580 11.570 1.00 86.31 92 GLU A N 1
ATOM 705 C CA . GLU A 1 92 ? 10.597 -10.248 12.462 1.00 86.31 92 GLU A CA 1
ATOM 706 C C . GLU A 1 92 ? 10.838 -8.733 12.615 1.00 86.31 92 GLU A C 1
ATOM 708 O O . GLU A 1 92 ? 11.842 -8.303 13.177 1.00 86.31 92 GLU A O 1
ATOM 713 N N . GLY A 1 93 ? 9.984 -7.891 12.024 1.00 83.69 93 GLY A N 1
ATOM 714 C CA . GLY A 1 93 ? 10.100 -6.430 12.067 1.00 83.69 93 GLY A CA 1
ATOM 715 C C . GLY A 1 93 ? 11.157 -5.845 11.127 1.00 83.69 93 GLY A C 1
ATOM 716 O O . GLY A 1 93 ? 11.213 -4.630 10.941 1.00 83.69 93 GLY A O 1
ATOM 717 N N . THR A 1 94 ? 11.968 -6.684 10.477 1.00 87.81 94 THR A N 1
ATOM 718 C CA . THR A 1 94 ? 12.902 -6.227 9.440 1.00 87.81 94 THR A CA 1
ATOM 719 C C . THR A 1 94 ? 12.150 -5.832 8.169 1.00 87.81 94 THR A C 1
ATOM 721 O O . THR A 1 94 ? 11.116 -6.409 7.821 1.00 87.81 94 THR A O 1
ATOM 724 N N . LEU A 1 95 ? 12.709 -4.873 7.437 1.00 90.50 95 LEU A N 1
ATOM 725 C CA . LEU A 1 95 ? 12.208 -4.413 6.151 1.00 90.50 95 LEU A CA 1
ATOM 726 C C . LEU A 1 95 ? 13.180 -4.779 5.026 1.00 90.50 95 LEU A C 1
ATOM 728 O O . LEU A 1 95 ? 14.391 -4.733 5.220 1.00 90.50 95 LEU A O 1
ATOM 732 N N . MET A 1 96 ? 12.658 -5.066 3.838 1.00 89.62 96 MET A N 1
ATOM 733 C CA . MET A 1 96 ? 13.434 -5.105 2.600 1.00 89.62 96 MET A CA 1
ATOM 734 C C . MET A 1 96 ? 12.782 -4.215 1.550 1.00 89.62 96 MET A C 1
ATOM 736 O O . MET A 1 96 ? 11.565 -4.229 1.388 1.00 89.62 96 MET A O 1
ATOM 740 N N . VAL A 1 97 ? 13.590 -3.443 0.828 1.00 91.94 97 VAL A N 1
ATOM 741 C CA . VAL A 1 97 ? 13.138 -2.613 -0.292 1.00 91.94 97 VAL A CA 1
ATOM 742 C C . VAL A 1 97 ? 13.915 -3.045 -1.525 1.00 91.94 97 VAL A C 1
ATOM 744 O O . VAL A 1 97 ? 15.143 -3.081 -1.490 1.00 91.94 97 VAL A O 1
ATOM 747 N N . SER A 1 98 ? 13.210 -3.395 -2.599 1.00 91.19 98 SER A N 1
ATOM 748 C CA . SER A 1 98 ? 13.836 -3.793 -3.864 1.00 91.19 98 SER A CA 1
ATOM 749 C C . SER A 1 98 ? 13.051 -3.262 -5.064 1.00 91.19 98 SER A C 1
ATOM 751 O O . SER A 1 98 ? 11.864 -2.944 -4.952 1.00 91.19 98 SER A O 1
ATOM 753 N N . ARG A 1 99 ? 13.728 -3.123 -6.208 1.00 94.12 99 ARG A N 1
ATOM 754 C CA . ARG A 1 99 ? 13.152 -2.613 -7.461 1.00 94.12 99 ARG A CA 1
ATOM 755 C C . ARG A 1 99 ? 12.755 -3.771 -8.369 1.00 94.12 99 ARG A C 1
ATOM 757 O O . ARG A 1 99 ? 13.487 -4.746 -8.482 1.00 94.12 99 ARG A O 1
ATOM 764 N N . PHE A 1 100 ? 11.623 -3.628 -9.047 1.00 93.81 100 PHE A N 1
ATOM 765 C CA . PHE A 1 100 ? 11.035 -4.631 -9.930 1.00 93.81 100 PHE A CA 1
ATOM 766 C C . PHE A 1 100 ? 10.507 -3.964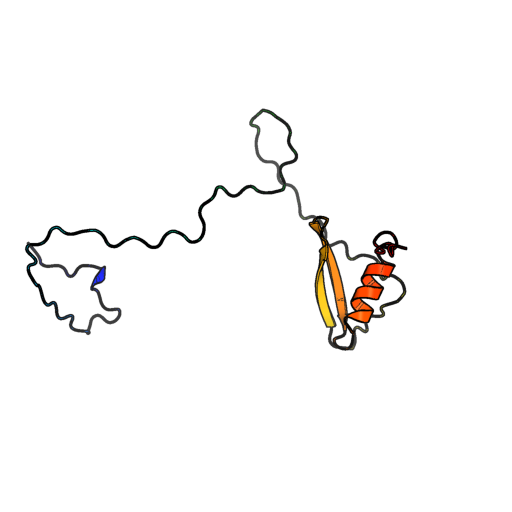 -11.202 1.00 93.81 100 PHE A C 1
ATOM 768 O O . PHE A 1 100 ? 9.972 -2.860 -11.141 1.00 93.81 100 PHE A O 1
ATOM 775 N N . ASN A 1 101 ? 10.616 -4.616 -12.357 1.00 95.25 101 ASN A N 1
ATOM 776 C CA . ASN A 1 101 ? 9.854 -4.219 -13.537 1.00 95.25 101 ASN A CA 1
ATOM 777 C C . ASN A 1 101 ? 8.367 -4.565 -13.382 1.00 95.25 101 ASN A C 1
ATOM 779 O O . ASN A 1 101 ? 8.004 -5.453 -12.613 1.00 95.25 101 ASN A O 1
ATOM 783 N N . TYR A 1 102 ? 7.499 -3.887 -14.136 1.00 95.06 102 TYR A N 1
ATOM 784 C CA . TYR A 1 102 ? 6.039 -4.058 -14.023 1.00 95.06 102 TYR A CA 1
ATOM 785 C C . TYR A 1 102 ? 5.529 -5.438 -14.463 1.00 95.06 102 TYR A C 1
ATOM 787 O O . TYR A 1 102 ? 4.422 -5.819 -14.101 1.00 95.06 102 TYR A O 1
ATOM 795 N N . HIS A 1 103 ? 6.319 -6.180 -15.240 1.00 94.75 103 HIS A N 1
ATOM 796 C CA . HIS A 1 103 ? 5.968 -7.521 -15.705 1.00 94.75 103 HIS A CA 1
ATOM 797 C C . HIS A 1 103 ? 6.361 -8.633 -14.719 1.00 94.75 103 HIS A C 1
ATOM 799 O O . HIS A 1 103 ? 5.991 -9.785 -14.936 1.00 94.75 103 HIS A O 1
ATOM 805 N N . HIS A 1 104 ? 7.100 -8.317 -13.648 1.00 93.62 104 HIS A N 1
ATOM 806 C CA . HIS A 1 104 ? 7.456 -9.307 -12.629 1.00 93.62 104 HIS A CA 1
ATOM 807 C C . HIS A 1 104 ? 6.221 -9.737 -11.842 1.00 93.62 104 HIS A C 1
ATOM 809 O O . HIS A 1 104 ? 5.398 -8.914 -11.438 1.00 93.62 104 HIS A O 1
ATOM 815 N N . THR A 1 105 ? 6.094 -11.040 -11.603 1.00 94.38 105 THR A N 1
ATOM 816 C CA . THR A 1 105 ? 4.933 -11.619 -10.923 1.00 94.38 105 THR A CA 1
ATOM 817 C C . THR A 1 105 ? 5.169 -11.778 -9.422 1.00 94.38 105 THR A C 1
ATOM 819 O O . THR A 1 105 ? 6.300 -11.773 -8.934 1.00 94.38 105 THR A O 1
ATOM 822 N N . ILE A 1 106 ? 4.095 -12.020 -8.661 1.00 93.44 106 ILE A N 1
ATOM 823 C CA . ILE A 1 106 ? 4.191 -12.335 -7.223 1.00 93.44 106 ILE A CA 1
ATOM 824 C C . ILE A 1 106 ? 5.053 -13.579 -6.965 1.00 93.44 106 ILE A C 1
ATOM 826 O O . ILE A 1 106 ? 5.733 -13.656 -5.943 1.00 93.44 106 ILE A O 1
ATOM 830 N N . ARG A 1 107 ? 5.059 -14.548 -7.888 1.00 92.44 107 ARG A N 1
ATOM 831 C CA . ARG A 1 107 ? 5.919 -15.733 -7.791 1.00 92.44 107 ARG A CA 1
ATOM 832 C C . ARG A 1 107 ? 7.397 -15.348 -7.865 1.00 92.44 107 ARG A C 1
ATOM 834 O O . ARG A 1 107 ? 8.185 -15.867 -7.083 1.00 92.44 107 ARG A O 1
ATOM 841 N N . ASP A 1 108 ? 7.749 -14.415 -8.744 1.00 91.25 108 ASP A N 1
ATOM 842 C CA . ASP A 1 108 ? 9.128 -13.946 -8.905 1.00 91.25 108 ASP A CA 1
ATOM 843 C C . ASP A 1 108 ? 9.569 -13.116 -7.688 1.00 91.25 108 ASP A C 1
ATOM 845 O O . ASP A 1 108 ? 10.688 -13.270 -7.206 1.00 91.25 108 ASP A O 1
ATOM 849 N N . VAL A 1 109 ? 8.659 -12.324 -7.103 1.00 91.38 109 VAL A N 1
ATOM 850 C CA . VAL A 1 109 ? 8.892 -11.625 -5.823 1.00 91.38 109 VAL A CA 1
ATOM 851 C C . VAL A 1 109 ? 9.153 -12.617 -4.684 1.00 91.38 109 VAL A C 1
ATOM 853 O O . VAL A 1 109 ? 10.085 -12.420 -3.906 1.00 91.38 109 VAL A O 1
ATOM 856 N N . ARG A 1 110 ? 8.366 -13.698 -4.580 1.00 90.81 110 ARG A N 1
ATOM 857 C CA . ARG A 1 110 ? 8.588 -14.757 -3.578 1.00 90.81 110 ARG A CA 1
ATOM 858 C C . ARG A 1 110 ? 9.929 -15.461 -3.790 1.00 90.81 110 ARG A C 1
ATOM 860 O O . ARG A 1 110 ? 10.702 -15.556 -2.847 1.00 90.81 110 ARG A O 1
ATOM 867 N N . GLY A 1 111 ? 10.246 -15.844 -5.027 1.00 89.69 111 GLY A N 1
ATOM 868 C CA . GLY A 1 111 ? 11.538 -16.451 -5.362 1.00 89.69 111 GLY A CA 1
ATOM 869 C C . GLY A 1 111 ? 12.729 -15.537 -5.050 1.00 89.69 111 GLY A C 1
ATOM 870 O O . GLY A 1 111 ? 13.750 -16.005 -4.550 1.00 89.69 111 GLY A O 1
ATOM 871 N N . PHE A 1 112 ? 12.586 -14.225 -5.265 1.00 89.56 112 PHE A N 1
ATOM 872 C CA . PHE A 1 112 ? 13.583 -13.230 -4.863 1.00 89.56 112 PHE A CA 1
ATOM 873 C C . PHE A 1 112 ? 13.786 -13.190 -3.339 1.00 89.56 112 PHE A C 1
ATOM 875 O O . PHE A 1 112 ? 14.924 -13.158 -2.872 1.00 89.56 112 PHE A O 1
ATOM 882 N N . ILE A 1 113 ? 12.701 -13.231 -2.556 1.00 89.69 113 ILE A N 1
ATOM 883 C CA . ILE A 1 113 ? 12.771 -13.298 -1.086 1.00 89.69 113 ILE A CA 1
ATOM 884 C C . ILE A 1 113 ? 13.485 -14.582 -0.636 1.00 89.69 113 ILE A C 1
ATOM 886 O O . ILE A 1 113 ? 14.379 -14.515 0.209 1.00 89.69 113 ILE A O 1
ATOM 890 N N . ASP A 1 114 ? 13.135 -15.726 -1.225 1.00 86.19 114 ASP A N 1
ATOM 891 C CA . ASP A 1 114 ? 13.707 -17.032 -0.878 1.00 86.19 114 ASP A CA 1
ATOM 892 C C . ASP A 1 114 ? 15.212 -17.102 -1.180 1.00 86.19 114 ASP A C 1
ATOM 894 O O . ASP A 1 114 ? 15.984 -17.647 -0.388 1.00 86.19 114 ASP A O 1
ATOM 898 N N . ALA A 1 115 ? 15.649 -16.517 -2.301 1.00 84.88 115 ALA A N 1
ATOM 899 C CA . ALA A 1 115 ? 17.059 -16.460 -2.689 1.00 84.88 115 ALA A CA 1
ATOM 900 C C . ALA A 1 115 ? 17.895 -15.573 -1.751 1.00 84.88 115 ALA A C 1
ATOM 902 O O . ALA A 1 115 ? 19.050 -15.884 -1.468 1.00 84.88 115 ALA A O 1
ATOM 903 N N . GLN A 1 116 ? 17.314 -14.481 -1.247 1.00 81.00 116 GLN A N 1
ATOM 904 C CA . GLN A 1 116 ? 17.963 -13.585 -0.284 1.00 81.00 116 GLN A CA 1
ATOM 905 C C . GLN A 1 116 ? 18.008 -14.177 1.133 1.00 81.00 116 GLN A C 1
ATOM 907 O O . GLN A 1 116 ? 18.860 -13.793 1.936 1.00 81.00 116 GLN A O 1
ATOM 912 N N . ARG A 1 117 ? 17.081 -15.084 1.472 1.00 78.88 117 ARG A N 1
ATOM 913 C CA . ARG A 1 117 ? 16.915 -15.634 2.826 1.00 78.88 117 ARG A CA 1
ATOM 914 C C . ARG A 1 117 ? 16.630 -17.144 2.825 1.00 78.88 117 ARG A C 1
ATOM 916 O O . ARG A 1 117 ? 15.549 -17.564 3.245 1.00 78.88 117 ARG A O 1
ATOM 923 N N . PRO A 1 118 ? 17.599 -17.991 2.442 1.00 66.25 118 PRO A N 1
ATOM 924 C CA . PRO A 1 118 ? 17.390 -19.436 2.314 1.00 66.25 118 PRO A CA 1
ATOM 925 C C . PRO A 1 118 ? 16.962 -20.170 3.602 1.00 66.25 118 PRO A C 1
ATOM 927 O O . PRO A 1 118 ? 16.417 -21.268 3.510 1.00 66.25 118 PRO A O 1
ATOM 930 N N . TRP A 1 119 ? 17.159 -19.589 4.792 1.00 64.44 119 TRP A N 1
ATOM 931 C CA . TRP A 1 119 ? 16.750 -20.161 6.089 1.00 64.44 119 TRP A CA 1
ATOM 932 C C . TRP A 1 119 ? 15.280 -19.904 6.465 1.00 64.44 119 TRP A C 1
ATOM 934 O O . TRP A 1 119 ? 14.789 -20.526 7.400 1.00 64.44 119 TRP A O 1
ATOM 944 N N . PHE A 1 120 ? 14.556 -19.043 5.739 1.00 61.84 120 PHE A N 1
ATOM 945 C CA . PHE A 1 120 ? 13.130 -18.758 5.980 1.00 61.84 120 PHE A CA 1
ATOM 946 C C . PHE A 1 120 ? 12.177 -19.674 5.197 1.00 61.84 120 PHE A C 1
ATOM 948 O O . PHE A 1 120 ? 11.004 -19.348 5.007 1.00 61.84 120 PHE A O 1
ATOM 955 N N . ARG A 1 121 ? 12.650 -20.845 4.756 1.00 61.19 121 ARG A N 1
ATOM 956 C CA . ARG A 1 121 ? 11.768 -21.844 4.151 1.00 61.19 121 ARG A CA 1
ATOM 957 C C . ARG A 1 121 ? 10.781 -22.344 5.209 1.00 61.19 121 ARG A C 1
ATOM 959 O O . ARG A 1 121 ? 11.238 -22.836 6.243 1.00 61.19 121 ARG A O 1
ATOM 966 N N . PRO A 1 122 ? 9.458 -22.272 4.975 1.00 55.75 122 PRO A N 1
ATOM 967 C CA . PRO A 1 122 ? 8.521 -22.989 5.823 1.00 55.75 122 PRO A CA 1
ATOM 968 C C . PRO A 1 122 ? 8.890 -24.469 5.735 1.00 55.75 122 PRO A C 1
ATOM 970 O O . PRO A 1 122 ? 8.841 -25.061 4.655 1.00 55.75 122 PRO A O 1
ATOM 973 N N . GLN A 1 123 ? 9.338 -25.052 6.848 1.00 55.84 123 GLN A N 1
ATOM 974 C CA . GLN A 1 123 ? 9.530 -26.492 6.907 1.00 55.84 123 GLN A CA 1
ATOM 975 C C . GLN A 1 123 ? 8.156 -27.123 6.710 1.00 55.84 123 GLN A C 1
ATOM 977 O O . GLN A 1 123 ? 7.231 -26.863 7.479 1.00 55.84 123 GLN A O 1
ATOM 982 N N . SER A 1 124 ? 7.997 -27.884 5.631 1.00 55.56 124 SER A N 1
ATOM 983 C CA . SER A 1 124 ? 6.817 -28.715 5.440 1.00 55.56 124 SER A CA 1
ATOM 984 C C . SER A 1 124 ? 6.711 -29.652 6.641 1.00 55.56 124 SER A C 1
ATOM 986 O O . SER A 1 124 ? 7.632 -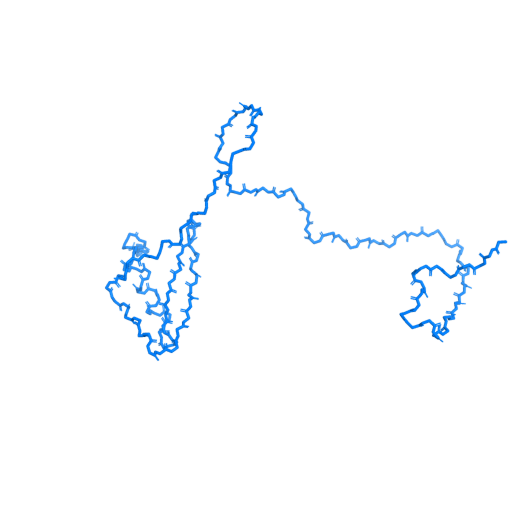30.438 6.865 1.00 55.56 124 SER A O 1
ATOM 988 N N . LEU A 1 125 ? 5.622 -29.559 7.409 1.00 51.53 125 LEU A N 1
ATOM 989 C CA . LEU A 1 125 ? 5.263 -30.611 8.358 1.00 51.53 125 LEU A CA 1
ATOM 990 C C . LEU A 1 125 ? 5.080 -31.903 7.551 1.00 51.53 125 LEU A C 1
ATOM 992 O O . LEU A 1 125 ? 4.194 -31.964 6.696 1.00 51.53 125 LEU A O 1
ATOM 996 N N . SER A 1 126 ? 5.950 -32.883 7.795 1.00 50.38 126 SER A N 1
ATOM 997 C CA . SER A 1 126 ? 5.699 -34.289 7.467 1.00 50.38 126 SER A CA 1
ATOM 998 C C . SER A 1 126 ? 4.737 -34.889 8.477 1.00 50.38 126 SER A C 1
ATOM 1000 O O . SER A 1 126 ? 4.974 -34.623 9.680 1.00 50.38 126 SER A O 1
#

Organism: Hibiscus syriacus (NCBI:txid106335)

Foldseek 3Di:
DDPDDDPVQCDPDNVDDDDDDDDDDPDDDDDPDDPDPPDDDDDDDPPDPDDDDDDDDDDDDDDDDPDQDDQFPQADADPVADKDWDWDADPVRDIHIDIHGPPDDPVSVVVSVCRVPVPPPDPPDD

InterPro domains:
  IPR001012 UBX domain [PF00789] (82-117)
  IPR001012 UBX domain [PS50033] (79-126)
  IPR012989 SEP domain [PS51399] (1-30)
  IPR029071 Ubiquitin-like domain superfamily [SSF54236] (39-122)
  IPR036241 NSFL1 cofactor p47, SEP domain superfamily [SSF102848] (2-52)

Secondary structure (DSSP, 8-state):
---PPPGGG--SSTTSPPP-------SPP----PPPPS--S----TT--------------------PPP--TT----TTS-EEEEEEE-TTS-EEEEEEETT--HHHHHHHHHHH-GGG------

Sequence (126 aa):
MQSQCPKEFQPADPRTKVELHLLRRDENYFEPNKPQSAFHGIGRTLGSNNSSSTPSKPTVFASSIITTPPPSMGLVVDSTLPTTSIQIRFTEGT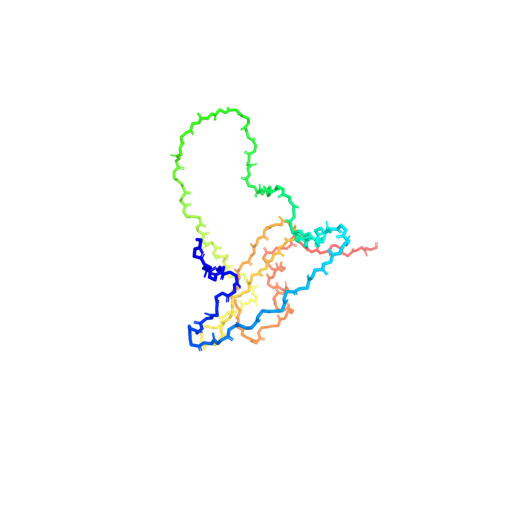LMVSRFNYHHTIRDVRGFIDAQRPWFRPQSLS

Radius of gyration: 30.09 Å; chains: 1; bounding box: 62×80×55 Å

pLDDT: mean 75.3, std 17.39, range [34.06, 96.06]